Protein AF-A0A9E7W549-F1 (afdb_monomer_lite)

pLDDT: mean 70.11, std 21.51, range [27.94, 91.88]

Sequence (93 aa):
MKAPLELDGLSGYFGGQRVLGPLSLSIAPGDKIALVGKSGAGKSTLIRLIHDRVGDEAALVPQELGLVNALPVFHNVLWPGWSSITRSTTWLP

Secondary structure (DSSP, 8-state):
-PPPEEEEEEEEEETTEEEEEEEEEEE-TT--------TTSSHHHHHHHHHHHHGGGS---PPP--S-S----------S-------------

Radius of gyration: 14.19 Å; chains: 1; bounding box: 39×32×37 Å

Structure (mmCIF, N/CA/C/O backbone):
data_AF-A0A9E7W549-F1
#
_entry.id   AF-A0A9E7W549-F1
#
loop_
_atom_site.group_PDB
_atom_site.id
_atom_site.type_symbol
_atom_site.label_atom_id
_atom_site.label_alt_id
_atom_site.label_comp_id
_atom_site.label_asym_id
_atom_site.label_entity_id
_atom_site.label_seq_id
_atom_site.pdbx_PDB_ins_code
_atom_site.Cartn_x
_atom_site.Cartn_y
_atom_site.Cartn_z
_atom_site.occupancy
_atom_site.B_iso_or_equiv
_atom_site.auth_seq_id
_atom_site.auth_comp_id
_atom_site.auth_asym_id
_atom_site.auth_atom_id
_atom_site.pdbx_PDB_model_num
ATOM 1 N N . MET A 1 1 ? 11.733 3.824 -19.684 1.00 59.34 1 MET A N 1
ATOM 2 C CA . MET A 1 1 ? 11.549 4.255 -18.278 1.00 59.34 1 MET A CA 1
ATOM 3 C C . MET A 1 1 ? 10.107 3.962 -17.892 1.00 59.34 1 MET A C 1
ATOM 5 O O . MET A 1 1 ? 9.245 4.195 -18.730 1.00 59.34 1 MET A O 1
ATOM 9 N N . LYS A 1 2 ? 9.847 3.386 -16.709 1.00 75.94 2 LYS A N 1
ATOM 10 C CA . LYS A 1 2 ? 8.474 3.116 -16.235 1.00 75.94 2 LYS A CA 1
ATOM 11 C C . LYS A 1 2 ? 7.849 4.434 -15.738 1.00 75.94 2 LYS A C 1
ATOM 13 O O . LYS A 1 2 ? 8.589 5.303 -15.289 1.00 75.94 2 LYS A O 1
ATOM 18 N N . ALA A 1 3 ? 6.538 4.620 -15.869 1.00 85.88 3 ALA A N 1
ATOM 19 C CA . ALA A 1 3 ? 5.851 5.791 -15.312 1.00 85.88 3 ALA A CA 1
ATOM 20 C C . ALA A 1 3 ? 5.722 5.668 -13.776 1.00 85.88 3 ALA A C 1
ATOM 22 O O . ALA A 1 3 ? 5.757 4.538 -13.274 1.00 85.88 3 ALA A O 1
ATOM 23 N N . PRO A 1 4 ? 5.599 6.782 -13.026 1.00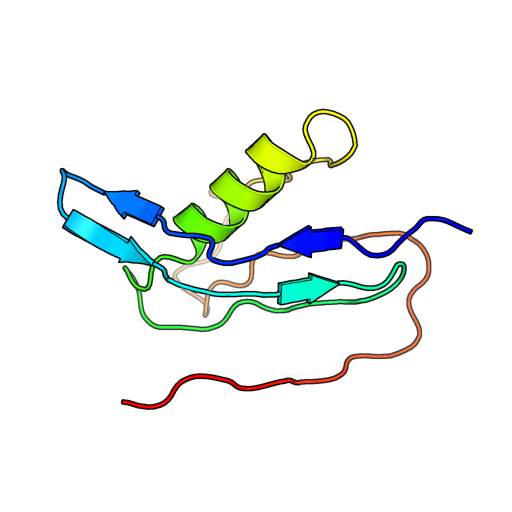 88.50 4 PRO A N 1
ATOM 24 C CA . PRO A 1 4 ? 5.294 6.732 -11.598 1.00 88.50 4 PRO A CA 1
ATOM 25 C C . PRO A 1 4 ? 3.919 6.101 -11.341 1.00 88.50 4 PRO A C 1
ATOM 27 O O . PRO A 1 4 ? 3.005 6.214 -12.160 1.00 88.50 4 PRO A O 1
ATOM 30 N N . LEU A 1 5 ? 3.775 5.430 -10.196 1.00 88.25 5 LEU A N 1
ATOM 31 C CA . LEU A 1 5 ? 2.475 4.992 -9.699 1.00 88.25 5 LEU A CA 1
ATOM 32 C C . LEU A 1 5 ? 1.778 6.185 -9.055 1.00 88.25 5 LEU A C 1
ATOM 34 O O . LEU A 1 5 ? 2.240 6.686 -8.034 1.00 88.25 5 LEU A O 1
ATOM 38 N N . GLU A 1 6 ? 0.646 6.576 -9.625 1.00 91.88 6 GLU A N 1
ATOM 39 C CA . GLU A 1 6 ? -0.205 7.637 -9.098 1.00 91.88 6 GLU A CA 1
ATOM 40 C C . GLU A 1 6 ? -1.461 7.039 -8.462 1.00 91.88 6 GLU A C 1
ATOM 42 O O . GLU A 1 6 ? -2.215 6.286 -9.090 1.00 91.88 6 GLU A O 1
ATOM 47 N N . LEU A 1 7 ? -1.690 7.391 -7.203 1.00 89.31 7 LEU A N 1
ATOM 48 C CA . LEU A 1 7 ? -2.912 7.114 -6.464 1.00 89.31 7 LEU A CA 1
ATOM 49 C C . LEU A 1 7 ? -3.543 8.454 -6.122 1.00 89.31 7 LEU A C 1
ATOM 51 O O . LEU A 1 7 ? -2.872 9.311 -5.551 1.00 89.31 7 LEU A O 1
ATOM 55 N N . ASP A 1 8 ? -4.826 8.615 -6.423 1.00 91.81 8 ASP A N 1
ATOM 56 C CA . ASP A 1 8 ? -5.563 9.832 -6.107 1.00 91.81 8 ASP A CA 1
ATOM 57 C C . ASP A 1 8 ? -6.834 9.510 -5.319 1.00 91.81 8 ASP A C 1
ATOM 59 O O . ASP A 1 8 ? -7.627 8.653 -5.716 1.00 91.81 8 ASP A O 1
ATOM 63 N N . GLY A 1 9 ? -6.997 10.157 -4.163 1.00 90.69 9 GLY A N 1
ATOM 64 C CA . GLY A 1 9 ? -8.184 10.017 -3.318 1.00 90.69 9 GLY A CA 1
ATOM 65 C C . GLY A 1 9 ? -8.423 8.611 -2.750 1.00 90.69 9 GLY A C 1
ATOM 66 O O . GLY A 1 9 ? -9.548 8.292 -2.349 1.00 90.69 9 GLY A O 1
ATOM 67 N N . LEU A 1 10 ? -7.392 7.763 -2.677 1.00 88.88 10 LEU A N 1
ATOM 68 C CA . LEU A 1 10 ? -7.516 6.377 -2.235 1.00 88.88 10 LEU A CA 1
ATOM 69 C C . LEU A 1 10 ? -8.075 6.313 -0.809 1.00 88.88 10 LEU A C 1
ATOM 71 O O . LEU A 1 10 ? -7.563 6.948 0.115 1.00 88.88 10 LEU A O 1
ATOM 75 N N . SER A 1 11 ? -9.130 5.520 -0.631 1.00 90.88 11 SER A N 1
ATOM 76 C CA . SER A 1 11 ? -9.762 5.269 0.662 1.00 90.88 11 SER A CA 1
ATOM 77 C C . SER A 1 11 ? -9.896 3.771 0.904 1.00 90.88 11 SER A C 1
ATOM 79 O O . SER A 1 11 ? -10.255 3.021 0.001 1.00 90.88 11 SER A O 1
ATOM 81 N N . GLY A 1 12 ? -9.620 3.340 2.132 1.00 87.44 12 GLY A N 1
ATOM 82 C CA . GLY A 1 12 ? -9.720 1.947 2.553 1.00 87.44 12 GLY A CA 1
ATOM 83 C C . GLY A 1 12 ? -10.713 1.781 3.691 1.00 87.44 12 GLY A C 1
ATOM 84 O O . GLY A 1 12 ? -10.752 2.592 4.619 1.00 87.44 12 GLY A O 1
ATOM 85 N N . TYR A 1 13 ? -11.490 0.704 3.629 1.00 86.25 13 TYR A N 1
ATOM 86 C CA . TYR A 1 13 ? -12.524 0.377 4.604 1.00 86.25 13 TYR A CA 1
ATOM 87 C C . TYR A 1 13 ? -12.263 -1.000 5.219 1.00 86.25 13 TYR A C 1
ATOM 89 O O . TYR A 1 13 ? -11.805 -1.916 4.539 1.00 86.25 13 TYR A O 1
ATOM 97 N N . PHE A 1 14 ? -12.558 -1.150 6.506 1.00 79.50 14 PHE A N 1
ATOM 98 C CA . PHE A 1 14 ? -12.498 -2.417 7.226 1.00 79.50 14 PHE A CA 1
ATOM 99 C C . PHE A 1 14 ? -13.711 -2.514 8.153 1.00 79.50 14 PHE A C 1
ATOM 101 O O . PHE A 1 14 ? -13.963 -1.607 8.943 1.00 79.50 14 PHE A O 1
ATOM 108 N N . GLY A 1 15 ? -14.503 -3.583 8.022 1.00 83.38 15 GLY A N 1
ATOM 109 C CA . GLY A 1 15 ? -15.744 -3.738 8.793 1.00 83.38 15 GLY A CA 1
ATOM 110 C C . GLY A 1 15 ? -16.764 -2.612 8.562 1.00 83.38 15 GLY A C 1
ATOM 111 O O . GLY A 1 15 ? -17.446 -2.203 9.493 1.00 83.38 15 GLY A O 1
ATOM 112 N N . GLY A 1 16 ? -16.816 -2.047 7.349 1.00 84.69 16 GLY A N 1
ATOM 113 C CA . GLY A 1 16 ? -17.689 -0.914 7.006 1.00 84.69 16 GLY A CA 1
ATOM 114 C C . GLY A 1 16 ? -17.212 0.452 7.517 1.00 84.69 16 GLY A C 1
ATOM 115 O O . GLY A 1 16 ? -17.760 1.473 7.114 1.00 84.69 16 GLY A O 1
ATOM 116 N N . GLN A 1 17 ? -16.171 0.497 8.349 1.00 85.00 17 GLN A N 1
ATOM 117 C CA . GLN A 1 17 ? -15.555 1.737 8.815 1.00 85.00 17 GLN A CA 1
ATOM 118 C C . GLN A 1 17 ? -14.398 2.132 7.909 1.00 85.00 17 GLN A C 1
ATOM 120 O O . GLN A 1 17 ? -13.630 1.286 7.449 1.00 85.00 17 GLN A O 1
ATOM 125 N N . ARG A 1 18 ? -14.246 3.430 7.667 1.00 87.69 18 ARG A N 1
ATOM 126 C CA . ARG A 1 18 ? -13.108 3.946 6.916 1.00 87.69 18 ARG A CA 1
ATOM 127 C C . ARG A 1 18 ? -11.867 3.946 7.802 1.00 87.69 18 ARG A C 1
ATOM 129 O O . ARG A 1 18 ? -11.825 4.646 8.806 1.00 87.69 18 ARG A O 1
ATOM 136 N N . VAL A 1 19 ? -10.859 3.175 7.414 1.00 86.44 19 VAL A N 1
ATOM 137 C CA . VAL A 1 19 ? -9.596 3.023 8.159 1.00 86.44 19 VAL A CA 1
ATOM 138 C C . VAL A 1 19 ? -8.413 3.697 7.469 1.00 86.44 19 VAL A C 1
ATOM 140 O O . VAL A 1 19 ? -7.326 3.764 8.034 1.00 86.44 19 VAL A O 1
ATOM 143 N N . LEU A 1 20 ? -8.607 4.164 6.234 1.00 87.94 20 LEU A N 1
ATOM 144 C CA . LEU A 1 20 ? -7.572 4.785 5.422 1.00 87.94 20 LEU A CA 1
ATOM 145 C C . LEU A 1 20 ? -8.182 5.821 4.468 1.00 87.94 20 LEU A C 1
ATOM 147 O O . LEU A 1 20 ? -9.235 5.579 3.875 1.00 87.94 20 LEU A O 1
ATOM 151 N N . GLY A 1 21 ? -7.485 6.941 4.280 1.00 84.50 21 GLY A N 1
ATOM 152 C CA . GLY A 1 21 ? -7.787 7.938 3.258 1.00 84.50 21 GLY A CA 1
ATOM 153 C C . GLY A 1 21 ? -8.614 9.145 3.725 1.00 84.50 21 GLY A C 1
ATOM 154 O O . GLY A 1 21 ? -9.042 9.191 4.880 1.00 84.50 21 GLY A O 1
ATOM 155 N N . PRO A 1 22 ? -8.860 10.113 2.817 1.00 89.88 22 PRO A N 1
ATOM 156 C CA . PRO A 1 22 ? -8.496 10.049 1.407 1.00 89.88 22 PRO A CA 1
ATOM 157 C C . PRO A 1 22 ? -7.018 10.394 1.303 1.00 89.88 22 PRO A C 1
ATOM 159 O O . PRO A 1 22 ? -6.565 11.333 1.953 1.00 89.88 22 PRO A O 1
ATOM 162 N N . LEU A 1 23 ? -6.258 9.608 0.550 1.00 87.62 23 LEU A N 1
ATOM 163 C CA . LEU A 1 23 ? -4.841 9.881 0.355 1.00 87.62 23 LEU A CA 1
ATOM 164 C C . LEU A 1 23 ? -4.494 9.852 -1.121 1.00 87.62 23 LEU A C 1
ATOM 166 O O . LEU A 1 23 ? -4.991 9.005 -1.863 1.00 87.62 23 LEU A O 1
ATOM 170 N N . SER A 1 24 ? -3.603 10.755 -1.501 1.00 90.38 24 SER A N 1
ATOM 171 C CA . SER A 1 24 ? -2.980 10.763 -2.814 1.00 90.38 24 SER A CA 1
ATOM 172 C C . SER A 1 24 ? -1.483 10.525 -2.633 1.00 90.38 24 SER A C 1
ATOM 174 O O . SER A 1 24 ? -0.872 11.048 -1.697 1.00 90.38 24 SER A O 1
ATOM 176 N N . LEU A 1 25 ? -0.911 9.664 -3.468 1.00 88.50 25 LEU A N 1
ATOM 177 C CA . LEU A 1 25 ? 0.468 9.195 -3.367 1.00 88.50 25 LEU A CA 1
ATOM 178 C C . LEU A 1 25 ? 1.034 9.025 -4.775 1.00 88.50 25 LEU A C 1
ATOM 180 O O . LEU A 1 25 ? 0.445 8.319 -5.587 1.00 88.50 25 LEU A O 1
ATOM 184 N N . SER A 1 26 ? 2.202 9.616 -5.007 1.00 91.25 26 SER A N 1
ATOM 185 C CA . SER A 1 26 ? 3.022 9.387 -6.194 1.00 91.25 26 SER A CA 1
ATOM 186 C C . SER A 1 26 ? 4.253 8.583 -5.783 1.00 91.25 26 SER A C 1
ATOM 188 O O . SER A 1 26 ? 4.913 8.931 -4.799 1.00 91.25 26 SER A O 1
ATOM 190 N N . ILE A 1 27 ? 4.537 7.488 -6.489 1.00 88.62 27 ILE A N 1
ATOM 191 C CA . ILE A 1 27 ? 5.719 6.643 -6.268 1.00 88.62 27 ILE A CA 1
ATOM 192 C C . ILE A 1 27 ? 6.505 6.564 -7.570 1.00 88.62 27 ILE A C 1
ATOM 194 O O . ILE A 1 27 ? 6.033 5.979 -8.551 1.00 88.62 27 ILE A O 1
ATOM 198 N N . ALA A 1 28 ? 7.715 7.115 -7.587 1.00 88.81 28 ALA A N 1
ATOM 199 C CA . ALA A 1 28 ? 8.577 7.051 -8.754 1.00 88.81 28 ALA A CA 1
ATOM 200 C C . ALA A 1 28 ? 9.260 5.673 -8.871 1.00 88.81 28 ALA A C 1
ATOM 202 O O . ALA A 1 28 ? 9.534 5.003 -7.869 1.00 88.81 28 ALA A O 1
ATOM 203 N N . PRO A 1 29 ? 9.587 5.220 -10.094 1.00 86.56 29 PRO A N 1
ATOM 204 C CA . PRO A 1 29 ? 10.395 4.020 -10.266 1.00 86.56 29 PRO A CA 1
ATOM 205 C C . PRO A 1 29 ? 11.745 4.153 -9.549 1.00 86.56 29 PRO A C 1
ATOM 207 O O . PRO A 1 29 ? 12.491 5.098 -9.794 1.00 86.56 29 PRO A O 1
ATOM 210 N N . GLY A 1 30 ? 12.074 3.174 -8.705 1.00 85.19 30 GLY A N 1
ATOM 211 C CA . GLY A 1 30 ? 13.299 3.169 -7.895 1.00 85.19 30 GLY A CA 1
ATOM 212 C C . GLY A 1 30 ? 13.114 3.683 -6.464 1.00 85.19 30 GLY A C 1
ATOM 213 O O . GLY A 1 30 ? 14.012 3.484 -5.640 1.00 85.19 30 GLY A O 1
ATOM 214 N N . ASP A 1 31 ? 11.955 4.264 -6.143 1.00 84.75 31 ASP A N 1
ATOM 215 C CA . ASP A 1 31 ? 11.635 4.682 -4.782 1.00 84.75 31 ASP A CA 1
ATOM 216 C C . ASP A 1 31 ? 11.554 3.496 -3.820 1.00 84.75 31 ASP A C 1
ATOM 218 O O . ASP A 1 31 ? 11.126 2.387 -4.155 1.00 84.75 31 ASP A O 1
ATOM 222 N N . LYS A 1 32 ? 11.933 3.766 -2.570 1.00 80.69 32 LYS A N 1
ATOM 223 C CA . LYS A 1 32 ? 11.793 2.834 -1.451 1.00 80.69 32 LYS A CA 1
ATOM 224 C C . LYS A 1 32 ? 10.995 3.514 -0.372 1.00 80.69 32 LYS A C 1
ATOM 226 O O . LYS A 1 32 ? 11.442 4.494 0.224 1.00 80.69 32 LYS A O 1
ATOM 231 N N . ILE A 1 33 ? 9.824 2.966 -0.112 1.00 84.31 33 ILE A N 1
ATOM 232 C CA . ILE A 1 33 ? 8.870 3.570 0.801 1.00 84.31 33 ILE A CA 1
ATOM 233 C C . ILE A 1 33 ? 8.681 2.626 1.976 1.00 84.31 33 ILE A C 1
ATOM 235 O O . ILE A 1 33 ? 8.389 1.444 1.808 1.00 84.31 33 ILE A O 1
ATOM 239 N N . ALA A 1 34 ? 8.847 3.166 3.180 1.00 84.88 34 ALA A N 1
ATOM 240 C CA . ALA A 1 34 ? 8.508 2.480 4.413 1.00 84.88 34 ALA A CA 1
ATOM 241 C C . ALA A 1 34 ? 7.178 3.024 4.932 1.00 84.88 34 ALA A C 1
ATOM 243 O O . ALA A 1 34 ? 7.036 4.224 5.167 1.00 84.88 34 ALA A O 1
ATOM 244 N N . LEU A 1 35 ? 6.214 2.132 5.151 1.00 83.88 35 LEU A N 1
ATOM 245 C CA . LEU A 1 35 ? 4.934 2.489 5.745 1.00 83.88 35 LEU A CA 1
ATOM 246 C C . LEU A 1 35 ? 4.990 2.284 7.262 1.00 83.88 35 LEU A C 1
ATOM 248 O O . LEU A 1 35 ? 5.078 1.155 7.744 1.00 83.88 35 LEU A O 1
ATOM 252 N N . VAL A 1 36 ? 4.931 3.379 8.022 1.00 82.94 36 VAL A N 1
ATOM 253 C CA . VAL A 1 36 ? 5.070 3.378 9.488 1.00 82.94 36 VAL A CA 1
ATOM 254 C C . VAL A 1 36 ? 3.791 3.900 10.137 1.00 82.94 36 VAL A C 1
ATOM 256 O O . VAL A 1 36 ? 3.156 4.820 9.636 1.00 82.94 36 VAL A O 1
ATOM 259 N N . GLY A 1 37 ? 3.394 3.300 11.259 1.00 79.81 37 GLY A N 1
ATOM 260 C CA . GLY A 1 37 ? 2.198 3.692 12.004 1.00 79.81 37 GLY A CA 1
ATOM 261 C C . GLY A 1 37 ? 1.787 2.641 13.031 1.00 79.81 37 GLY A C 1
ATOM 262 O O . GLY A 1 37 ? 2.238 1.492 12.966 1.00 79.81 37 GLY A O 1
ATOM 263 N N . LYS A 1 38 ? 0.900 3.014 13.961 1.00 81.19 38 LYS A N 1
ATOM 264 C CA . LYS A 1 38 ? 0.371 2.124 15.014 1.00 81.19 38 LYS A CA 1
ATOM 265 C C . LYS A 1 38 ? -0.298 0.871 14.422 1.00 81.19 38 LYS A C 1
ATOM 267 O O . LYS A 1 38 ? -0.653 0.834 13.237 1.00 81.19 38 LYS A O 1
ATOM 272 N N . SER A 1 39 ? -0.461 -0.179 15.230 1.00 80.88 39 SER A N 1
ATOM 273 C CA . SER A 1 39 ? -1.310 -1.314 14.837 1.00 80.88 39 SER A CA 1
ATOM 274 C C . SER A 1 39 ? -2.722 -0.811 14.513 1.00 80.88 39 SER A C 1
ATOM 276 O O . SER A 1 39 ? -3.204 0.112 15.163 1.00 80.88 39 SER A O 1
ATOM 278 N N . GLY A 1 40 ? -3.344 -1.349 13.463 1.00 80.00 40 GLY A N 1
ATOM 279 C CA . GLY A 1 40 ? -4.662 -0.898 13.000 1.00 80.00 40 GLY A CA 1
ATOM 280 C C . GLY A 1 40 ? -4.689 0.396 12.171 1.00 80.00 40 GLY A C 1
ATOM 281 O O . GLY A 1 40 ? -5.738 0.722 11.636 1.00 80.00 40 GLY A O 1
ATOM 282 N N . ALA A 1 41 ? -3.565 1.096 11.962 1.00 83.81 41 ALA A N 1
ATOM 283 C CA . ALA A 1 41 ? -3.520 2.355 11.191 1.00 83.81 41 ALA A CA 1
ATOM 284 C C . ALA A 1 41 ? -3.743 2.208 9.662 1.00 83.81 41 ALA A C 1
ATOM 286 O O . ALA A 1 41 ? -3.342 3.075 8.895 1.00 83.81 41 ALA A O 1
ATOM 287 N N . GLY A 1 42 ? -4.281 1.080 9.188 1.00 84.88 42 GLY A N 1
ATOM 288 C CA . GLY A 1 42 ? -4.568 0.865 7.763 1.00 84.88 42 GLY A CA 1
ATOM 289 C C . GLY A 1 42 ? -3.367 0.481 6.890 1.00 84.88 42 GLY A C 1
ATOM 290 O O . GLY A 1 42 ? -3.497 0.436 5.674 1.00 84.88 42 GLY A O 1
ATOM 291 N N . LYS A 1 43 ? -2.204 0.149 7.468 1.00 88.25 43 LYS A N 1
ATOM 292 C CA . LYS A 1 43 ? -0.979 -0.150 6.698 1.00 88.25 43 LYS A CA 1
ATOM 293 C C . LYS A 1 43 ? -1.124 -1.333 5.736 1.00 88.25 43 LYS A C 1
ATOM 295 O O . LYS A 1 43 ? -0.893 -1.206 4.540 1.00 88.25 43 LYS A O 1
ATOM 300 N N . SER A 1 44 ? -1.545 -2.483 6.258 1.00 85.50 44 SER A N 1
ATOM 301 C CA . SER A 1 44 ? -1.784 -3.676 5.440 1.00 85.50 44 SER A CA 1
ATOM 302 C C . SER A 1 44 ? -2.957 -3.478 4.474 1.00 85.50 44 SER A C 1
ATOM 304 O O . SER A 1 44 ? -2.966 -4.072 3.401 1.00 85.50 44 SER A O 1
ATOM 306 N N . THR A 1 45 ? -3.915 -2.612 4.824 1.00 87.94 45 THR A N 1
ATOM 307 C CA . THR A 1 45 ? -4.991 -2.186 3.920 1.00 87.94 45 THR A CA 1
ATOM 308 C C . THR A 1 45 ? -4.431 -1.391 2.743 1.00 87.94 45 THR A C 1
ATOM 310 O O . THR A 1 45 ? -4.779 -1.695 1.610 1.00 87.94 45 THR A O 1
ATOM 313 N N . LEU A 1 46 ? -3.517 -0.440 2.976 1.00 88.75 46 LEU A N 1
ATOM 314 C CA . LEU A 1 46 ? -2.858 0.316 1.907 1.00 88.75 46 LEU A CA 1
ATOM 315 C C .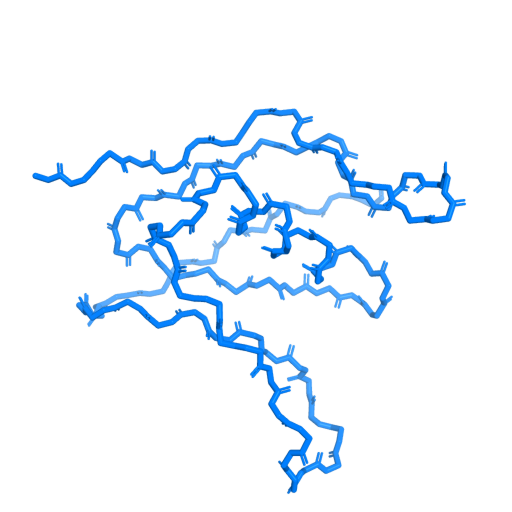 LEU A 1 46 ? -2.080 -0.600 0.963 1.00 88.75 46 LEU A C 1
ATOM 317 O O . LEU A 1 46 ? -2.235 -0.492 -0.245 1.00 88.75 46 LEU A O 1
ATOM 321 N N . ILE A 1 47 ? -1.277 -1.518 1.512 1.00 89.19 47 ILE A N 1
ATOM 322 C CA . ILE A 1 47 ? -0.483 -2.460 0.710 1.00 89.19 47 ILE A CA 1
ATOM 323 C C . ILE A 1 47 ? -1.392 -3.316 -0.179 1.00 89.19 47 ILE A C 1
ATOM 325 O O . ILE A 1 47 ? -1.104 -3.460 -1.363 1.00 89.19 47 ILE A O 1
ATOM 329 N N . ARG A 1 48 ? -2.504 -3.837 0.363 1.00 86.25 48 ARG A N 1
ATOM 330 C CA . ARG A 1 48 ? -3.498 -4.576 -0.433 1.00 86.25 48 ARG A CA 1
ATOM 331 C C . ARG A 1 48 ? -4.111 -3.715 -1.530 1.00 86.25 48 ARG A C 1
ATOM 333 O O . ARG A 1 48 ? -4.106 -4.133 -2.673 1.00 86.25 48 ARG A O 1
ATOM 340 N N . LEU A 1 49 ? -4.568 -2.507 -1.206 1.00 88.00 49 LEU A N 1
ATOM 341 C CA . LEU A 1 49 ? -5.177 -1.611 -2.194 1.00 88.00 49 LEU A CA 1
ATOM 342 C C . LEU A 1 49 ? -4.204 -1.230 -3.316 1.00 88.00 49 LEU A C 1
ATOM 344 O O . LEU A 1 49 ? -4.606 -1.141 -4.472 1.00 88.00 49 LEU A O 1
ATOM 348 N N . ILE A 1 50 ? -2.926 -1.019 -2.986 1.00 89.38 50 ILE A N 1
ATOM 349 C CA . ILE A 1 50 ? -1.876 -0.780 -3.981 1.00 89.38 50 ILE A CA 1
ATOM 350 C C . ILE A 1 50 ? -1.695 -2.017 -4.855 1.00 89.38 50 ILE A C 1
ATOM 352 O O . ILE A 1 50 ? -1.715 -1.886 -6.074 1.00 89.38 50 ILE A O 1
ATOM 356 N N . HIS A 1 51 ? -1.551 -3.197 -4.249 1.00 87.38 51 HIS A N 1
ATOM 357 C CA . HIS A 1 51 ? -1.408 -4.458 -4.973 1.00 87.38 51 HIS A CA 1
ATOM 358 C C . HIS A 1 51 ? -2.593 -4.713 -5.914 1.00 87.38 51 HIS A C 1
ATOM 360 O O . HIS A 1 51 ? -2.386 -4.987 -7.088 1.00 87.38 51 HIS A O 1
ATOM 366 N N . ASP A 1 52 ? -3.824 -4.525 -5.444 1.00 86.88 52 ASP A N 1
ATOM 367 C CA . ASP A 1 52 ? -5.032 -4.693 -6.257 1.00 86.88 52 ASP A CA 1
ATOM 368 C C . ASP A 1 52 ? -5.082 -3.686 -7.417 1.00 86.88 52 ASP A C 1
ATOM 370 O O . ASP A 1 52 ? -5.609 -3.986 -8.488 1.00 86.88 52 ASP A O 1
ATOM 374 N N . ARG A 1 53 ? -4.512 -2.486 -7.233 1.00 85.38 53 ARG A N 1
ATOM 375 C CA . ARG A 1 53 ? -4.465 -1.450 -8.271 1.00 85.38 53 ARG A CA 1
ATOM 376 C C . ARG A 1 53 ? -3.446 -1.747 -9.368 1.00 85.38 53 ARG A C 1
ATOM 378 O O . ARG A 1 53 ? -3.705 -1.389 -10.518 1.00 85.38 53 ARG A O 1
ATOM 385 N N . VAL A 1 54 ? -2.301 -2.325 -9.006 1.00 85.31 54 VAL A N 1
ATOM 386 C CA . VAL A 1 54 ? -1.190 -2.615 -9.931 1.00 85.31 54 VAL A CA 1
ATOM 387 C C . VAL A 1 54 ? -1.220 -4.047 -10.475 1.00 85.31 54 VAL A C 1
ATOM 389 O O . VAL A 1 54 ? -0.580 -4.322 -11.486 1.00 85.31 54 VAL A O 1
ATOM 392 N N . GLY A 1 55 ? -1.972 -4.946 -9.838 1.00 81.88 55 GLY A N 1
ATOM 393 C CA . GLY A 1 55 ? -2.140 -6.339 -10.244 1.00 81.88 55 GLY A CA 1
ATOM 394 C C . GLY A 1 55 ? -0.810 -7.080 -10.387 1.00 81.88 55 GLY A C 1
ATOM 395 O O . GLY A 1 55 ? 0.101 -6.920 -9.574 1.00 81.88 55 GLY A O 1
ATOM 396 N N . ASP A 1 56 ? -0.693 -7.845 -11.473 1.00 79.06 56 ASP A N 1
ATOM 397 C CA . ASP A 1 56 ? 0.462 -8.701 -11.779 1.00 79.06 56 ASP A CA 1
ATOM 398 C C . ASP A 1 56 ? 1.771 -7.922 -12.023 1.00 79.06 56 ASP A C 1
ATOM 400 O O . ASP A 1 56 ? 2.842 -8.517 -12.154 1.00 79.06 56 ASP A O 1
ATOM 404 N N . GLU A 1 57 ? 1.727 -6.585 -12.065 1.00 78.31 57 GLU A N 1
ATOM 405 C CA . GLU A 1 57 ? 2.934 -5.758 -12.139 1.00 78.31 57 GLU A CA 1
ATOM 406 C C . GLU A 1 57 ? 3.721 -5.700 -10.822 1.00 78.31 57 GLU A C 1
ATOM 408 O O . GLU A 1 57 ? 4.854 -5.198 -10.811 1.00 78.31 57 GLU A O 1
ATOM 413 N N . ALA A 1 58 ? 3.140 -6.175 -9.717 1.00 80.12 58 ALA A N 1
ATOM 414 C CA . ALA A 1 58 ? 3.797 -6.231 -8.421 1.00 80.12 58 ALA A CA 1
ATOM 415 C C . ALA A 1 58 ? 3.832 -7.652 -7.861 1.00 80.12 58 ALA A C 1
ATOM 417 O O . ALA A 1 58 ? 2.839 -8.369 -7.836 1.00 80.12 58 ALA A O 1
ATOM 418 N N . ALA A 1 59 ? 4.983 -8.022 -7.306 1.00 79.25 59 ALA A N 1
ATOM 419 C CA . ALA A 1 59 ? 5.082 -9.177 -6.432 1.00 79.25 59 ALA A CA 1
ATOM 420 C C . ALA A 1 59 ? 4.745 -8.747 -4.999 1.00 79.25 59 ALA A C 1
ATOM 422 O O . ALA A 1 59 ? 5.465 -7.943 -4.396 1.00 79.25 59 ALA A O 1
ATOM 423 N N . LEU A 1 60 ? 3.666 -9.289 -4.434 1.00 78.19 60 LEU A N 1
ATOM 424 C CA . LEU A 1 60 ? 3.390 -9.170 -3.007 1.00 78.19 60 LEU A CA 1
ATOM 425 C C . LEU A 1 60 ? 4.143 -10.270 -2.260 1.00 78.19 60 LEU A C 1
ATOM 427 O O . LEU A 1 60 ? 3.839 -11.449 -2.409 1.00 78.19 60 LEU A O 1
ATOM 431 N N . VAL A 1 61 ? 5.104 -9.874 -1.427 1.00 79.75 61 VAL A N 1
ATOM 432 C CA . VAL A 1 61 ? 5.834 -10.788 -0.541 1.00 79.75 61 VAL A CA 1
ATOM 433 C C . VAL A 1 61 ? 5.286 -10.611 0.880 1.00 79.75 61 VAL A C 1
ATOM 435 O O . VAL A 1 61 ? 5.730 -9.708 1.597 1.00 79.75 61 VAL A O 1
ATOM 438 N N . PRO A 1 62 ? 4.262 -11.387 1.289 1.00 67.38 62 PRO A N 1
ATOM 439 C CA . PRO A 1 62 ? 3.748 -11.324 2.649 1.00 67.38 62 PRO A CA 1
ATOM 440 C C . PR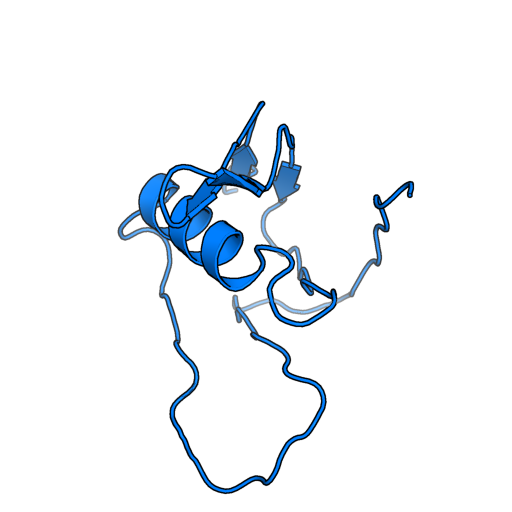O A 1 62 ? 4.809 -11.822 3.634 1.00 67.38 62 PRO A C 1
ATOM 442 O O . PRO A 1 62 ? 5.623 -12.685 3.314 1.00 67.38 62 PRO A O 1
ATOM 445 N N . GLN A 1 63 ? 4.797 -11.285 4.852 1.00 61.47 63 GLN A N 1
ATOM 446 C CA . GLN A 1 63 ? 5.628 -11.832 5.920 1.00 61.47 63 GLN A CA 1
ATOM 447 C C . GLN A 1 63 ? 5.132 -13.238 6.273 1.00 61.47 63 GLN A C 1
ATOM 449 O O . GLN A 1 63 ? 3.969 -13.403 6.642 1.00 61.47 63 GLN A O 1
ATOM 454 N N . GLU A 1 64 ? 6.003 -14.241 6.200 1.00 53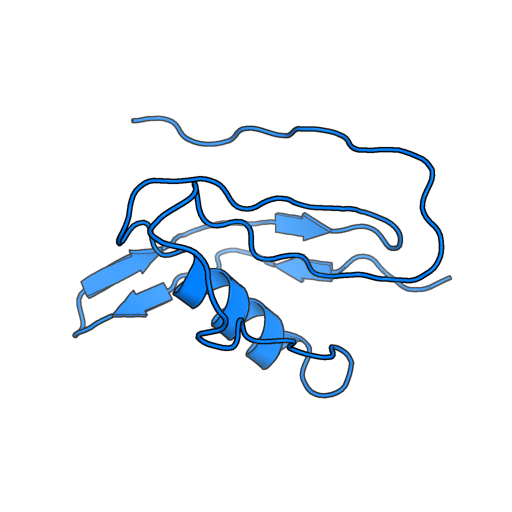.66 64 GLU A N 1
ATOM 455 C CA . GLU A 1 64 ? 5.745 -15.527 6.848 1.00 53.66 64 GLU A CA 1
ATOM 456 C C . GLU A 1 64 ? 6.002 -15.409 8.359 1.00 53.66 64 GLU A C 1
ATOM 458 O O . GLU A 1 64 ? 6.871 -14.653 8.802 1.00 53.66 64 GLU A O 1
ATOM 463 N N . LEU A 1 65 ? 5.243 -16.158 9.165 1.00 47.03 65 LEU A N 1
ATOM 464 C CA . LEU A 1 65 ? 5.449 -16.303 10.612 1.00 47.03 65 LEU A CA 1
ATOM 465 C C . 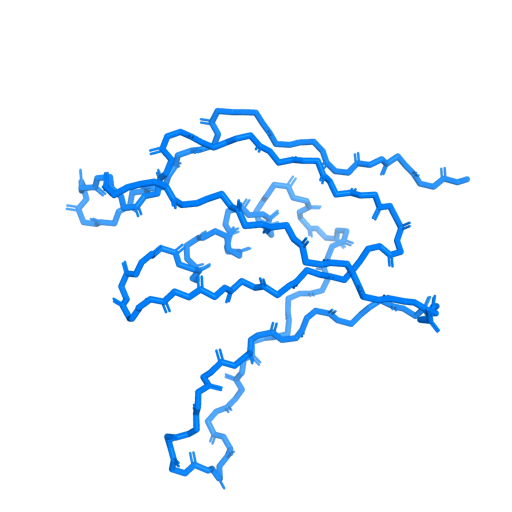LEU A 1 65 ? 6.746 -17.093 10.878 1.00 47.03 65 LEU A C 1
ATOM 467 O O . LEU A 1 65 ? 6.716 -18.261 11.253 1.00 47.03 65 LEU A O 1
ATOM 471 N N . GLY A 1 66 ? 7.897 -16.462 10.657 1.00 42.56 66 GLY A N 1
ATOM 472 C CA . GLY A 1 66 ? 9.219 -17.036 10.892 1.00 42.56 66 GLY A CA 1
ATOM 473 C C . GLY A 1 66 ? 9.957 -16.347 12.040 1.00 42.56 66 GLY A C 1
ATOM 474 O O . GLY A 1 66 ? 10.535 -15.283 11.856 1.00 42.56 66 GLY A O 1
ATOM 475 N N . LEU A 1 67 ? 9.983 -16.999 13.210 1.00 42.06 67 LEU A N 1
ATOM 476 C CA . LEU A 1 67 ? 11.098 -16.983 14.178 1.00 42.06 67 LEU A CA 1
ATOM 477 C C . LEU A 1 67 ? 11.572 -15.650 14.805 1.00 42.06 67 LEU A C 1
ATOM 479 O O . LEU A 1 67 ? 12.724 -15.568 15.224 1.00 42.06 67 LEU A O 1
ATOM 483 N N . VAL A 1 68 ? 10.736 -14.621 14.983 1.00 41.81 68 VAL A N 1
ATOM 484 C CA . VAL A 1 68 ? 11.116 -13.513 15.889 1.00 41.81 68 VAL A CA 1
ATOM 485 C C . VAL A 1 68 ? 9.925 -12.961 16.666 1.00 41.81 68 VAL A C 1
ATOM 487 O O . VAL A 1 68 ? 8.939 -12.510 16.086 1.00 41.81 68 VAL A O 1
ATOM 490 N N . ASN A 1 69 ? 10.032 -12.976 17.998 1.00 41.22 69 ASN A N 1
ATOM 491 C CA . ASN A 1 69 ? 9.082 -12.321 18.894 1.00 41.22 69 ASN A CA 1
ATOM 492 C C . ASN A 1 69 ? 9.128 -10.804 18.653 1.00 41.22 69 ASN A C 1
ATOM 494 O O . ASN A 1 69 ? 10.136 -10.165 18.937 1.00 41.22 69 ASN A O 1
ATOM 498 N N . ALA A 1 70 ? 8.031 -10.262 18.121 1.00 46.19 70 ALA A N 1
ATOM 499 C CA . ALA A 1 70 ? 7.637 -8.852 18.144 1.00 46.19 70 ALA A CA 1
ATOM 500 C C . ALA A 1 70 ? 8.785 -7.819 18.062 1.00 46.19 70 ALA A C 1
ATOM 502 O O . ALA A 1 70 ? 9.052 -7.092 19.017 1.00 46.19 70 ALA A O 1
ATOM 503 N N . LEU A 1 71 ? 9.414 -7.690 16.891 1.00 36.84 71 LEU A N 1
ATOM 504 C CA . LEU A 1 71 ? 10.137 -6.465 16.533 1.00 36.84 71 LEU A CA 1
ATOM 505 C C . LEU A 1 71 ? 9.216 -5.513 15.748 1.00 36.84 71 LEU A C 1
ATOM 507 O O . LEU A 1 71 ? 8.252 -5.977 15.131 1.00 36.84 71 LEU A O 1
ATOM 511 N N . PRO A 1 72 ? 9.475 -4.187 15.758 1.00 38.81 72 PRO A N 1
ATOM 512 C CA . PRO A 1 72 ? 8.710 -3.215 14.983 1.00 38.81 72 PRO A CA 1
ATOM 513 C C . PRO A 1 72 ? 8.617 -3.658 13.518 1.00 38.81 72 PRO A C 1
ATOM 515 O O . PRO A 1 72 ? 9.622 -3.814 12.829 1.00 38.81 72 PRO A O 1
ATOM 518 N N . VAL A 1 73 ? 7.392 -3.930 13.080 1.00 38.62 73 VAL A N 1
ATOM 519 C CA . VAL A 1 73 ? 7.092 -4.669 11.852 1.00 38.62 73 VAL A CA 1
ATOM 520 C C . VAL A 1 73 ? 7.344 -3.793 10.621 1.00 38.62 73 VAL A C 1
ATOM 522 O O . VAL A 1 73 ? 6.568 -2.875 10.349 1.00 38.62 73 VAL A O 1
ATOM 525 N N . PHE A 1 74 ? 8.390 -4.093 9.848 1.00 39.94 74 PHE A N 1
ATOM 526 C CA . PHE A 1 74 ? 8.612 -3.516 8.517 1.00 39.94 74 PHE A CA 1
ATOM 527 C C . PHE A 1 74 ? 8.112 -4.481 7.433 1.00 39.94 74 PHE A C 1
ATOM 529 O O . PHE A 1 74 ? 8.497 -5.647 7.416 1.00 39.94 74 PHE A O 1
ATOM 536 N N . HIS A 1 75 ? 7.275 -3.992 6.516 1.00 43.12 75 HIS A N 1
ATOM 537 C CA . HIS A 1 75 ? 6.989 -4.678 5.253 1.00 43.12 75 HIS A CA 1
ATOM 538 C C . HIS A 1 75 ? 7.987 -4.144 4.222 1.00 43.12 75 HIS A C 1
ATOM 540 O O . HIS A 1 75 ? 7.965 -2.951 3.922 1.00 43.12 75 HIS A O 1
ATOM 546 N N . ASN A 1 76 ? 8.878 -4.998 3.718 1.00 39.78 76 ASN A N 1
ATOM 547 C CA . ASN A 1 76 ? 9.881 -4.610 2.729 1.00 39.78 76 ASN A CA 1
ATOM 548 C C . ASN A 1 76 ? 9.394 -5.011 1.333 1.00 39.78 76 ASN A C 1
ATOM 550 O O . ASN A 1 76 ? 9.280 -6.197 1.041 1.00 39.78 76 ASN A O 1
ATOM 554 N N . VAL A 1 77 ? 9.141 -4.028 0.468 1.00 41.50 77 VAL A N 1
ATOM 555 C CA . VAL A 1 77 ? 8.991 -4.248 -0.978 1.00 41.50 77 VAL A CA 1
ATOM 556 C C . VAL A 1 77 ? 10.359 -3.991 -1.610 1.00 41.50 77 VAL A C 1
ATOM 558 O O . VAL A 1 77 ? 10.897 -2.888 -1.509 1.00 41.50 77 VAL A O 1
ATOM 561 N N . LEU A 1 78 ? 10.962 -5.022 -2.202 1.00 43.78 78 LEU A N 1
ATOM 562 C CA . LEU A 1 78 ? 12.282 -4.951 -2.834 1.00 43.78 78 LEU A CA 1
ATOM 563 C C . LEU A 1 78 ? 12.130 -4.902 -4.361 1.00 43.78 78 LEU A C 1
ATOM 565 O O . LEU A 1 78 ? 11.630 -5.844 -4.964 1.00 43.78 78 LEU A O 1
ATOM 569 N N . TRP A 1 79 ? 12.614 -3.821 -4.979 1.00 39.34 79 TRP A N 1
ATOM 570 C CA . TRP A 1 79 ? 12.819 -3.686 -6.430 1.00 39.34 79 TRP A CA 1
ATOM 571 C C . TRP A 1 79 ? 14.328 -3.555 -6.723 1.00 39.34 79 TRP A C 1
ATOM 573 O O . TRP A 1 79 ? 15.002 -2.821 -5.994 1.00 39.34 79 TRP A O 1
ATOM 583 N N . PRO A 1 80 ? 14.908 -4.241 -7.727 1.00 35.62 80 PRO A N 1
ATOM 584 C CA . PRO A 1 80 ? 16.360 -4.276 -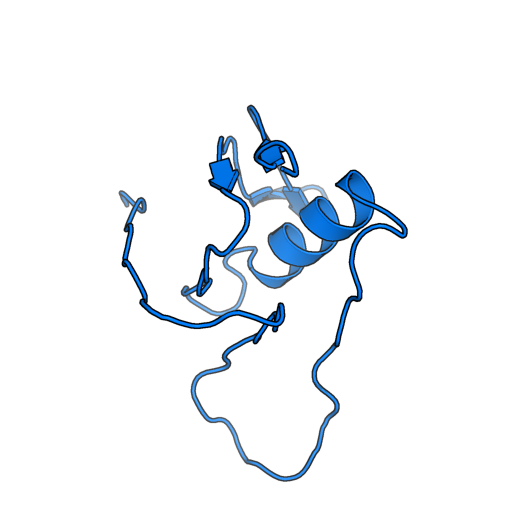7.926 1.00 35.62 80 PRO A CA 1
ATOM 585 C C . PRO A 1 80 ? 16.880 -2.934 -8.481 1.00 35.62 80 PRO A C 1
ATOM 587 O O . PRO A 1 80 ? 16.481 -2.520 -9.565 1.00 35.62 80 PRO A O 1
ATOM 590 N N . GLY A 1 81 ? 17.767 -2.245 -7.740 1.00 45.78 81 GLY A N 1
ATOM 591 C CA . GLY A 1 81 ? 18.405 -0.986 -8.193 1.00 45.78 81 GLY A CA 1
ATOM 592 C C . GLY A 1 81 ? 18.684 0.082 -7.119 1.00 45.78 81 GLY A C 1
ATOM 593 O O . GLY A 1 81 ? 18.466 1.264 -7.349 1.00 45.78 81 GLY A O 1
ATOM 594 N N . TRP A 1 82 ? 19.105 -0.304 -5.913 1.00 47.59 82 TRP A N 1
ATOM 595 C CA . TRP A 1 82 ? 19.098 0.552 -4.715 1.00 47.59 82 TRP A CA 1
ATOM 596 C C . TRP A 1 82 ? 20.265 1.571 -4.640 1.00 47.59 82 TRP A C 1
ATOM 598 O O . TRP A 1 82 ? 21.409 1.142 -4.553 1.00 47.59 82 TRP A O 1
ATOM 608 N N . SER A 1 83 ? 19.992 2.887 -4.505 1.00 36.62 83 SER A N 1
ATOM 609 C CA . SER A 1 83 ? 21.023 3.900 -4.137 1.00 36.62 83 SER A CA 1
ATOM 610 C C . SER A 1 83 ? 20.644 4.984 -3.100 1.00 36.62 83 SER A C 1
ATOM 612 O O . SER A 1 83 ? 21.554 5.565 -2.519 1.00 36.62 83 SER A O 1
ATOM 614 N N . SER A 1 84 ? 19.377 5.230 -2.737 1.00 39.97 84 SER A N 1
ATOM 615 C CA . SER A 1 84 ? 19.065 6.095 -1.570 1.00 39.97 84 SER A CA 1
ATOM 616 C C . SER A 1 84 ? 17.687 5.806 -0.948 1.00 39.97 84 SER A C 1
ATOM 618 O O . SER A 1 84 ? 16.922 5.012 -1.496 1.00 39.97 84 SER A O 1
ATOM 620 N N . ILE A 1 85 ? 17.420 6.350 0.249 1.00 40.47 85 ILE A N 1
ATOM 621 C CA . ILE A 1 85 ? 16.136 6.302 0.977 1.00 40.47 85 ILE A CA 1
ATOM 622 C C . ILE A 1 85 ? 15.780 7.746 1.351 1.00 40.47 85 ILE A C 1
ATOM 624 O O . ILE A 1 85 ? 16.558 8.393 2.051 1.00 40.47 85 ILE A O 1
ATOM 628 N N . THR A 1 86 ? 14.600 8.222 0.953 1.00 39.97 86 THR A N 1
ATOM 629 C CA . THR A 1 86 ? 14.064 9.533 1.359 1.00 39.97 86 THR A CA 1
ATOM 630 C C . THR A 1 86 ? 12.816 9.325 2.217 1.00 39.97 86 THR A C 1
ATOM 632 O O . THR A 1 86 ? 11.914 8.580 1.845 1.00 39.97 86 THR A O 1
ATOM 635 N N . ARG A 1 87 ? 12.760 9.963 3.394 1.00 33.56 87 ARG A N 1
ATOM 636 C CA . ARG A 1 87 ? 11.574 9.983 4.267 1.00 33.56 87 ARG A CA 1
ATOM 637 C C . ARG A 1 87 ? 10.639 11.114 3.833 1.00 33.56 87 ARG A C 1
ATOM 639 O O . ARG A 1 87 ? 11.078 12.256 3.778 1.00 33.56 87 ARG A O 1
ATOM 646 N N . SER A 1 88 ? 9.358 10.816 3.626 1.00 37.69 88 SER A N 1
ATOM 647 C CA . SER A 1 88 ? 8.286 11.816 3.584 1.00 37.69 88 SER A CA 1
ATOM 648 C C . SER A 1 88 ? 7.240 11.457 4.639 1.00 37.69 88 SER A C 1
ATOM 650 O O . SER A 1 88 ? 6.735 10.335 4.662 1.00 37.69 88 SER A O 1
ATOM 652 N N . THR A 1 89 ? 6.974 12.382 5.560 1.00 38.53 89 THR A N 1
ATOM 653 C CA . THR A 1 89 ? 6.007 12.215 6.651 1.00 38.53 89 THR A CA 1
ATOM 654 C C . THR A 1 89 ? 4.789 13.072 6.334 1.00 38.53 89 THR A C 1
ATOM 656 O O . THR A 1 89 ? 4.887 14.296 6.324 1.00 38.53 89 THR A O 1
ATOM 659 N N . THR A 1 90 ? 3.625 12.460 6.129 1.00 35.34 90 THR A N 1
ATOM 660 C CA . THR A 1 90 ? 2.344 13.179 6.153 1.00 35.34 90 THR A CA 1
ATOM 661 C C . THR A 1 90 ? 1.386 12.427 7.065 1.00 35.34 90 THR A C 1
ATOM 663 O O . THR A 1 90 ? 0.702 11.503 6.647 1.00 35.34 90 THR A O 1
ATOM 666 N N . TRP A 1 91 ? 1.402 12.805 8.341 1.00 29.23 91 TRP A N 1
ATOM 667 C CA . TRP A 1 91 ? 0.370 12.497 9.329 1.00 29.23 91 TRP A CA 1
ATOM 668 C C . TRP A 1 91 ? 0.223 13.748 10.197 1.00 29.23 91 TRP A C 1
ATOM 670 O O . TRP A 1 91 ? 1.142 14.097 10.937 1.00 29.23 91 TRP A O 1
ATOM 680 N N . LEU A 1 92 ? -0.900 14.447 10.055 1.00 27.94 92 LEU A N 1
ATOM 681 C CA . LEU A 1 92 ? -1.374 15.436 11.023 1.00 27.94 92 LEU A CA 1
ATOM 682 C C . LEU A 1 92 ? -2.523 14.793 11.829 1.00 27.94 92 LEU A C 1
ATOM 684 O O . LEU A 1 92 ? -3.152 13.873 11.300 1.00 27.94 92 LEU A O 1
ATOM 688 N N . PRO A 1 93 ? -2.682 15.187 13.108 1.00 39.12 93 PRO A N 1
ATOM 689 C CA . PRO A 1 93 ? -3.373 14.432 14.161 1.00 39.12 93 PRO A CA 1
ATOM 690 C C . PRO A 1 93 ? -4.850 14.128 13.903 1.00 39.12 93 PRO A C 1
ATOM 692 O O . PRO A 1 93 ? -5.514 14.920 13.202 1.00 39.12 93 PRO A O 1
#

Foldseek 3Di:
DDAWDWDALDWFDDPNHTLDDGDIDTGGPQAWDWDDDDPSNCRVVVVVVSCVVCPPVADQDDDDPDDDDDDRDTDGGDDPDHDDYDDDDDDDD